Protein AF-A0A2P6RKP8-F1 (afdb_monomer_lite)

Sequence (57 aa):
MKETMRKHPVAVMLAPRLALEDCNVEGYDIRKGTRVFINTWSIGRNSSVWEAPEEFN

Structure (mmCIF, N/CA/C/O backbone):
data_AF-A0A2P6RKP8-F1
#
_entry.id   AF-A0A2P6RKP8-F1
#
loop_
_atom_site.group_PDB
_atom_site.id
_atom_site.type_symbol
_atom_site.label_atom_id
_atom_site.label_alt_id
_atom_site.label_comp_id
_atom_site.label_asym_id
_atom_site.label_entity_id
_atom_site.label_seq_id
_atom_site.pdbx_PDB_ins_code
_atom_site.Cartn_x
_atom_site.Cartn_y
_atom_site.Cartn_z
_atom_site.occupancy
_atom_site.B_iso_or_equiv
_atom_site.auth_seq_id
_atom_site.auth_comp_id
_atom_site.auth_asym_id
_atom_site.auth_atom_id
_atom_site.pdbx_PDB_model_num
ATOM 1 N N . MET A 1 1 ? 15.594 8.038 -11.561 1.00 77.69 1 MET A N 1
ATOM 2 C CA . MET A 1 1 ? 15.211 7.875 -10.136 1.00 77.69 1 MET A CA 1
ATOM 3 C C . MET A 1 1 ? 13.867 7.166 -9.939 1.00 77.69 1 MET A C 1
ATOM 5 O O . MET A 1 1 ? 13.759 6.401 -8.994 1.00 77.69 1 MET A O 1
ATOM 9 N N . LYS A 1 2 ? 12.848 7.380 -10.792 1.00 93.38 2 LYS A N 1
ATOM 10 C CA . LYS A 1 2 ? 11.526 6.731 -10.640 1.00 93.38 2 LYS A CA 1
ATOM 11 C C . LYS A 1 2 ? 11.603 5.198 -10.633 1.00 93.38 2 LYS A C 1
ATOM 13 O O . LYS A 1 2 ? 11.082 4.576 -9.715 1.00 93.38 2 LYS A O 1
ATOM 18 N N . GLU A 1 3 ? 12.327 4.620 -11.589 1.00 95.12 3 GLU A N 1
ATOM 19 C CA . GLU A 1 3 ? 12.489 3.165 -11.691 1.00 95.12 3 GLU A CA 1
ATOM 20 C C . GLU A 1 3 ? 13.212 2.563 -10.478 1.00 95.12 3 GLU A C 1
ATOM 22 O O . GLU A 1 3 ? 12.787 1.558 -9.908 1.00 95.12 3 GLU A O 1
ATOM 27 N N . THR A 1 4 ? 14.244 3.256 -9.988 1.00 95.38 4 THR A N 1
ATOM 28 C CA . THR A 1 4 ? 14.937 2.901 -8.744 1.00 95.38 4 THR A CA 1
ATOM 29 C C . THR A 1 4 ? 13.964 2.780 -7.579 1.00 95.38 4 THR A C 1
ATOM 31 O O . THR A 1 4 ? 14.042 1.814 -6.837 1.00 95.38 4 THR A O 1
ATOM 34 N N . MET A 1 5 ? 13.011 3.704 -7.442 1.00 95.06 5 MET A N 1
ATOM 35 C CA . MET A 1 5 ? 12.022 3.667 -6.361 1.00 95.06 5 MET A CA 1
ATOM 36 C C . MET A 1 5 ? 10.946 2.594 -6.557 1.00 95.06 5 MET A C 1
ATOM 38 O O . MET A 1 5 ? 10.452 2.062 -5.567 1.00 95.06 5 MET A O 1
ATOM 42 N N . ARG A 1 6 ? 10.590 2.244 -7.803 1.00 95.56 6 ARG A N 1
ATOM 43 C CA . ARG A 1 6 ? 9.686 1.115 -8.089 1.00 95.56 6 ARG A CA 1
ATOM 44 C C . ARG A 1 6 ? 10.303 -0.208 -7.622 1.00 95.56 6 ARG A C 1
ATOM 46 O O . ARG A 1 6 ? 9.625 -1.026 -7.005 1.00 95.56 6 ARG A O 1
ATOM 53 N N . LYS A 1 7 ? 11.599 -0.401 -7.889 1.00 94.44 7 LYS A N 1
ATOM 54 C CA . LYS A 1 7 ? 12.347 -1.628 -7.561 1.00 94.44 7 LYS A CA 1
ATOM 55 C C . LYS A 1 7 ? 12.852 -1.694 -6.136 1.00 94.44 7 LYS A C 1
ATOM 57 O O . LYS A 1 7 ? 12.793 -2.756 -5.515 1.00 94.44 7 LYS A O 1
ATOM 62 N N . HIS A 1 8 ? 13.351 -0.570 -5.653 1.00 93.75 8 HIS A N 1
ATOM 63 C CA . HIS A 1 8 ? 13.999 -0.392 -4.364 1.00 93.75 8 HIS A CA 1
ATOM 64 C C . HIS A 1 8 ? 13.303 0.755 -3.632 1.00 93.75 8 HIS A C 1
ATOM 66 O O . HIS A 1 8 ? 13.893 1.820 -3.426 1.00 93.75 8 HIS A O 1
ATOM 72 N N . PRO A 1 9 ? 12.018 0.578 -3.273 1.00 94.38 9 PRO A N 1
ATOM 73 C CA . PRO A 1 9 ? 11.333 1.581 -2.488 1.00 94.38 9 PRO A CA 1
ATOM 74 C C . PRO A 1 9 ? 12.052 1.725 -1.147 1.00 94.38 9 PRO A C 1
ATOM 76 O O . PRO A 1 9 ? 12.449 0.734 -0.536 1.00 94.38 9 PRO A O 1
ATOM 79 N N . VAL A 1 10 ? 12.168 2.961 -0.662 1.00 94.56 10 VAL A N 1
ATOM 80 C CA . VAL A 1 10 ? 12.747 3.249 0.664 1.00 94.56 10 VAL A CA 1
ATOM 81 C C . VAL A 1 10 ? 12.023 2.466 1.767 1.00 94.56 10 VAL A C 1
ATOM 83 O O . VAL A 1 10 ? 12.642 2.046 2.738 1.00 94.56 10 VAL A O 1
ATOM 86 N N . ALA A 1 11 ? 10.722 2.225 1.593 1.00 95.75 11 ALA A N 1
ATOM 87 C CA . ALA A 1 11 ? 9.921 1.387 2.470 1.00 95.75 11 ALA A CA 1
ATOM 88 C C . ALA A 1 11 ? 9.199 0.312 1.645 1.00 95.75 11 ALA A C 1
ATOM 90 O O . ALA A 1 11 ? 8.328 0.647 0.844 1.00 95.75 11 ALA A O 1
ATOM 91 N N . VAL A 1 12 ? 9.566 -0.960 1.851 1.00 95.25 12 VAL A N 1
ATOM 92 C CA . VAL A 1 12 ? 8.952 -2.172 1.250 1.00 95.25 12 VAL A CA 1
ATOM 93 C C . VAL A 1 12 ? 7.507 -2.363 1.732 1.00 95.25 12 VAL A C 1
ATOM 95 O O . VAL A 1 12 ? 6.630 -2.775 0.973 1.00 95.25 12 VAL A O 1
ATOM 98 N N . MET A 1 13 ? 7.259 -2.023 2.997 1.00 96.69 13 MET A N 1
ATOM 99 C CA . MET A 1 13 ? 5.932 -1.803 3.561 1.00 96.69 13 MET A CA 1
ATOM 100 C C . MET A 1 13 ? 5.879 -0.356 4.037 1.00 96.69 13 MET A C 1
ATOM 102 O O . MET A 1 13 ? 6.755 0.067 4.791 1.00 96.69 13 MET A O 1
ATOM 106 N N . LEU A 1 14 ? 4.883 0.414 3.598 1.00 95.38 14 LEU A N 1
ATOM 107 C CA . LEU A 1 14 ? 4.728 1.792 4.070 1.00 95.38 14 LEU A CA 1
ATOM 108 C C . LEU A 1 14 ? 4.457 1.841 5.577 1.00 95.38 14 LEU A C 1
ATOM 110 O O . LEU A 1 14 ? 4.107 0.836 6.202 1.00 95.38 14 LEU A O 1
ATOM 114 N N . ALA A 1 15 ? 4.574 3.044 6.143 1.00 96.38 15 ALA A N 1
ATOM 115 C CA . ALA A 1 15 ? 4.179 3.300 7.520 1.00 96.38 15 ALA A CA 1
ATOM 116 C C . ALA A 1 15 ? 2.759 2.752 7.783 1.00 96.38 15 ALA A C 1
ATOM 118 O O . ALA A 1 15 ? 1.871 2.959 6.943 1.00 96.38 15 ALA A O 1
ATOM 119 N N . PRO A 1 16 ? 2.535 2.065 8.921 1.00 96.50 16 PRO A N 1
ATOM 120 C CA . PRO A 1 16 ? 1.234 1.501 9.244 1.00 96.50 16 PRO A CA 1
ATOM 121 C C . PRO A 1 16 ? 0.143 2.567 9.193 1.00 96.50 16 PRO A C 1
ATOM 123 O O . PRO A 1 16 ? 0.301 3.674 9.710 1.00 96.50 16 PRO A O 1
ATOM 126 N N . ARG A 1 17 ? -0.979 2.217 8.575 1.00 96.75 17 ARG A N 1
ATOM 127 C CA . ARG A 1 17 ? -2.180 3.049 8.505 1.00 96.75 17 ARG A CA 1
ATOM 128 C C . ARG A 1 17 ? -3.223 2.489 9.464 1.00 96.75 17 ARG A C 1
ATOM 130 O O . ARG A 1 17 ? -3.172 1.316 9.827 1.00 96.75 17 ARG A O 1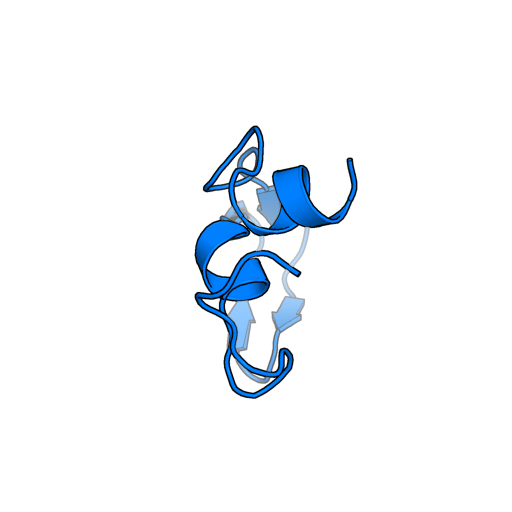
ATOM 137 N N . LEU A 1 18 ? -4.173 3.323 9.864 1.00 97.88 18 LEU A N 1
ATOM 138 C CA . LEU A 1 18 ? -5.294 2.928 10.710 1.00 97.88 18 LEU A CA 1
ATOM 139 C C . LEU A 1 18 ? -6.598 3.289 10.002 1.00 97.88 18 LEU A C 1
ATOM 141 O O . LEU A 1 18 ? -6.731 4.412 9.514 1.00 97.88 18 LEU A O 1
ATOM 145 N N . ALA A 1 19 ? -7.549 2.360 9.959 1.00 98.31 19 ALA A N 1
ATOM 146 C CA . ALA A 1 19 ? -8.909 2.654 9.525 1.00 98.31 19 ALA A CA 1
ATOM 147 C C . ALA A 1 19 ? -9.572 3.596 10.546 1.00 98.31 19 ALA A C 1
ATOM 149 O O . ALA A 1 19 ? -9.720 3.241 11.718 1.00 98.31 19 ALA A O 1
ATOM 150 N N . LEU A 1 20 ? -9.923 4.812 10.124 1.00 98.12 20 LEU A N 1
ATOM 151 C CA . LEU A 1 20 ? -10.517 5.828 11.007 1.00 98.12 20 LEU A CA 1
ATOM 152 C C . LEU A 1 20 ? -12.012 5.583 11.263 1.00 98.12 20 LEU A C 1
ATOM 154 O O . LEU A 1 20 ? -12.544 6.000 12.295 1.00 98.12 20 LEU A O 1
ATOM 158 N N . GLU A 1 21 ? -12.650 4.857 10.355 1.00 98.38 21 GLU A N 1
ATOM 159 C CA . GLU A 1 21 ? -14.050 4.452 10.365 1.00 98.38 21 GLU A CA 1
ATOM 160 C C . GLU A 1 21 ? -14.192 3.066 9.726 1.00 98.38 21 GLU A C 1
ATOM 162 O O . GLU A 1 21 ? -13.224 2.541 9.166 1.00 98.38 21 GLU A O 1
ATOM 167 N N . ASP A 1 22 ? -15.377 2.472 9.855 1.00 98.56 22 ASP A N 1
ATOM 168 C CA . ASP A 1 22 ? -15.716 1.251 9.128 1.00 98.56 22 ASP A CA 1
ATOM 169 C C . ASP A 1 22 ? -15.786 1.579 7.630 1.00 98.56 22 ASP A C 1
ATOM 171 O O . ASP A 1 22 ? -16.456 2.532 7.232 1.00 98.56 22 ASP A O 1
ATOM 175 N N . CYS A 1 23 ? -15.088 0.814 6.794 1.00 97.50 23 CYS A N 1
ATOM 176 C CA . CYS A 1 23 ? -15.064 1.029 5.351 1.00 97.50 23 CYS A CA 1
ATOM 177 C C . CYS A 1 23 ? -15.032 -0.291 4.578 1.00 97.50 23 CYS A C 1
ATOM 179 O O . CYS A 1 23 ? -14.738 -1.345 5.136 1.00 97.50 23 CYS A O 1
ATOM 181 N N . ASN A 1 24 ? -15.324 -0.227 3.279 1.00 97.94 24 ASN A N 1
ATOM 182 C CA . ASN A 1 24 ? -15.220 -1.370 2.380 1.00 97.94 24 ASN A CA 1
ATOM 183 C C . ASN A 1 24 ? -14.056 -1.164 1.400 1.00 97.94 24 ASN A C 1
ATOM 185 O O . ASN A 1 24 ? -13.904 -0.079 0.835 1.00 97.94 24 ASN A O 1
ATOM 189 N N . VAL A 1 25 ? -13.231 -2.192 1.208 1.00 96.69 25 VAL A N 1
ATOM 190 C CA . VAL A 1 25 ? -12.116 -2.193 0.251 1.00 96.69 25 VAL A CA 1
ATOM 191 C C . VAL A 1 25 ? -12.222 -3.454 -0.592 1.00 96.69 25 VAL A C 1
ATOM 193 O O . VAL A 1 25 ? -12.104 -4.544 -0.048 1.00 96.69 25 V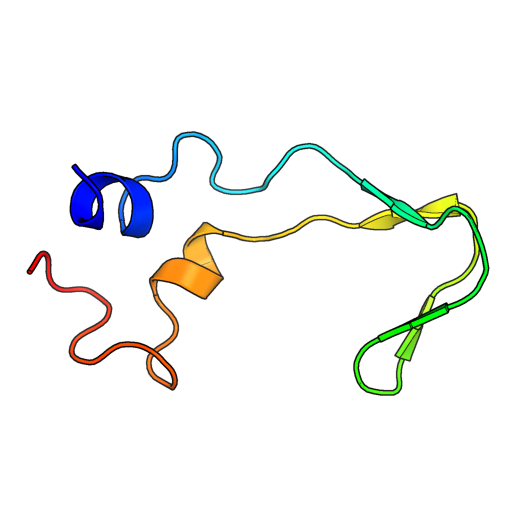AL A O 1
ATOM 196 N N . GLU A 1 26 ? -12.435 -3.323 -1.904 1.00 95.50 26 GLU A N 1
ATOM 197 C CA . GLU A 1 26 ? -12.569 -4.463 -2.834 1.00 95.50 26 GLU A CA 1
ATOM 198 C C . GLU A 1 26 ? -13.599 -5.520 -2.375 1.00 95.50 26 GLU A C 1
ATOM 200 O O . GLU A 1 26 ? -13.395 -6.723 -2.528 1.00 95.50 26 GLU A O 1
ATOM 205 N N . GLY A 1 27 ? -14.704 -5.081 -1.764 1.00 97.31 27 GLY A N 1
ATOM 206 C CA . GLY A 1 27 ? -15.749 -5.965 -1.243 1.00 97.31 27 GLY A CA 1
ATOM 207 C C . GLY A 1 27 ? -15.504 -6.481 0.177 1.00 9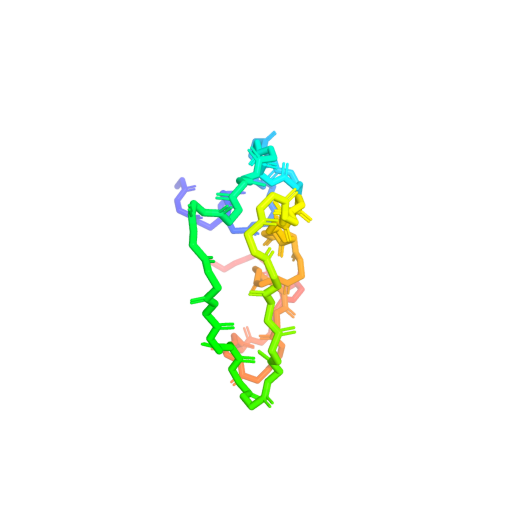7.31 27 GLY A C 1
ATOM 208 O O . GLY A 1 27 ? -16.397 -7.111 0.737 1.00 97.31 27 GLY A O 1
ATOM 209 N N . TYR A 1 28 ? -14.359 -6.181 0.796 1.00 97.56 28 TYR A N 1
ATOM 210 C CA . TYR A 1 28 ? -14.049 -6.571 2.173 1.00 97.56 28 TYR A CA 1
ATOM 211 C C . TYR A 1 28 ? -14.399 -5.474 3.175 1.00 97.56 28 TYR A C 1
ATOM 213 O O . TYR A 1 28 ? -13.953 -4.335 3.032 1.00 97.56 28 TYR A O 1
ATOM 221 N N . ASP A 1 29 ? -15.112 -5.842 4.239 1.00 98.12 29 ASP A N 1
ATOM 222 C CA . ASP A 1 29 ? -15.439 -4.928 5.332 1.00 98.12 29 ASP A CA 1
ATOM 223 C C . ASP A 1 29 ? -14.272 -4.803 6.318 1.00 98.12 29 ASP A C 1
ATOM 225 O O . ASP A 1 29 ? -13.873 -5.756 6.995 1.00 98.12 29 ASP A O 1
ATOM 229 N N . ILE A 1 30 ? -13.734 -3.593 6.418 1.00 98.19 30 ILE A N 1
ATOM 230 C CA . ILE A 1 30 ? -12.628 -3.226 7.293 1.00 98.19 30 ILE A CA 1
ATOM 231 C C . ILE A 1 30 ? -13.188 -2.401 8.446 1.00 98.19 30 ILE A C 1
ATOM 233 O O . ILE A 1 30 ? -13.705 -1.304 8.252 1.00 98.19 30 ILE A O 1
ATOM 237 N N . ARG A 1 31 ? -13.067 -2.912 9.674 1.00 98.50 31 ARG A N 1
ATOM 238 C CA . ARG A 1 31 ? -13.566 -2.211 10.865 1.00 98.50 31 ARG A CA 1
ATOM 239 C C . ARG A 1 31 ? -12.636 -1.077 11.279 1.00 98.50 31 ARG A C 1
ATOM 241 O O . ARG A 1 31 ? -11.408 -1.207 11.187 1.00 98.50 31 ARG A O 1
ATOM 248 N N . LYS A 1 32 ? -13.206 -0.016 11.843 1.00 98.50 32 LYS A N 1
ATOM 249 C CA . LYS A 1 32 ? -12.494 1.066 12.521 1.00 98.50 32 LYS A CA 1
ATOM 250 C C . LYS A 1 32 ? -11.454 0.508 13.491 1.00 98.50 32 LYS A C 1
ATOM 252 O O . LYS A 1 32 ? -11.715 -0.413 14.261 1.00 98.50 32 LYS A O 1
ATOM 257 N N . GLY A 1 33 ? -10.263 1.097 13.468 1.00 98.12 33 GLY A N 1
ATOM 258 C CA . GLY A 1 33 ? -9.127 0.667 14.281 1.00 98.12 33 GLY A CA 1
ATOM 259 C C . GLY A 1 33 ? -8.314 -0.480 13.675 1.00 98.12 33 GLY A C 1
ATOM 260 O O . GLY A 1 33 ? -7.290 -0.858 14.245 1.00 98.12 33 GLY A O 1
ATOM 261 N N . THR A 1 34 ? -8.700 -1.019 12.514 1.00 98.44 34 THR A N 1
ATOM 262 C CA . THR A 1 34 ? -7.877 -2.008 11.806 1.00 98.44 34 THR A CA 1
ATOM 263 C C . THR A 1 34 ? -6.577 -1.359 11.335 1.00 98.44 34 THR A C 1
ATOM 265 O O . THR A 1 34 ? -6.591 -0.306 10.691 1.00 98.44 34 THR A O 1
ATOM 268 N N . ARG A 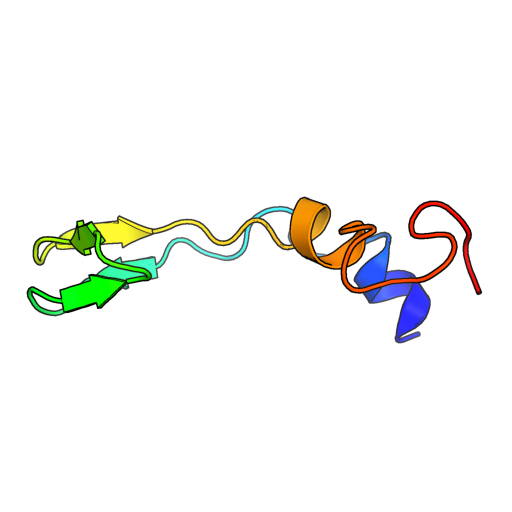1 35 ? -5.438 -1.988 11.652 1.00 97.94 35 ARG A N 1
ATOM 269 C CA . ARG A 1 35 ? -4.131 -1.588 11.117 1.00 97.94 35 ARG A CA 1
ATOM 270 C C . ARG A 1 35 ? -3.975 -2.129 9.704 1.00 97.94 35 ARG A C 1
ATOM 272 O O . ARG A 1 35 ? -4.112 -3.328 9.485 1.00 97.94 35 ARG A O 1
ATOM 279 N N . VAL A 1 36 ? -3.649 -1.245 8.774 1.00 96.56 36 VAL A N 1
ATOM 280 C CA . VAL A 1 36 ? -3.491 -1.550 7.354 1.00 96.56 36 VAL A CA 1
ATOM 281 C C . VAL A 1 36 ? -2.041 -1.320 6.962 1.00 96.56 36 VAL A C 1
ATOM 283 O O . VAL A 1 36 ? -1.462 -0.269 7.243 1.00 96.56 36 VAL A O 1
ATOM 286 N N . PHE A 1 37 ? -1.461 -2.304 6.287 1.00 96.62 37 PHE A N 1
ATOM 287 C CA . PHE A 1 37 ? -0.123 -2.211 5.728 1.00 96.62 37 PHE A CA 1
ATOM 288 C C . PHE A 1 37 ? -0.196 -2.221 4.208 1.00 96.62 37 PHE A C 1
ATOM 290 O O . PHE A 1 37 ? -0.903 -3.035 3.621 1.00 96.62 37 PHE A O 1
ATOM 297 N N . ILE A 1 38 ? 0.564 -1.333 3.571 1.00 96.75 38 ILE A N 1
ATOM 298 C CA . ILE A 1 38 ? 0.626 -1.234 2.112 1.00 96.75 38 ILE A CA 1
ATOM 299 C C . ILE A 1 38 ? 1.958 -1.824 1.660 1.00 96.75 38 ILE A C 1
ATOM 301 O O . ILE A 1 38 ? 3.014 -1.287 1.995 1.00 96.75 38 ILE A O 1
ATOM 305 N N . ASN A 1 39 ? 1.898 -2.923 0.909 1.00 96.94 39 ASN A N 1
ATOM 306 C CA . ASN A 1 39 ? 3.065 -3.612 0.366 1.00 96.94 39 ASN A CA 1
ATOM 307 C C . ASN A 1 39 ? 3.460 -3.006 -0.991 1.00 96.94 39 ASN A C 1
ATOM 309 O O . ASN A 1 39 ? 3.013 -3.442 -2.053 1.00 96.94 39 ASN A O 1
ATOM 313 N N . THR A 1 40 ? 4.295 -1.974 -0.952 1.00 96.50 40 THR A N 1
ATOM 314 C CA . THR A 1 40 ? 4.802 -1.276 -2.145 1.00 96.50 40 THR A CA 1
ATOM 315 C C . THR A 1 40 ? 5.728 -2.148 -2.980 1.00 96.50 40 THR A C 1
ATOM 317 O O . THR A 1 40 ? 5.778 -1.977 -4.195 1.00 96.50 40 THR A O 1
ATOM 320 N N . TRP A 1 41 ? 6.422 -3.107 -2.363 1.00 96.00 41 TRP A N 1
ATOM 321 C CA . TRP A 1 41 ? 7.292 -4.039 -3.076 1.00 96.00 41 TRP A CA 1
ATOM 322 C C . TRP A 1 41 ? 6.528 -4.905 -4.072 1.00 96.00 41 TRP A C 1
ATOM 324 O O . TRP A 1 41 ? 6.929 -4.997 -5.233 1.00 96.00 41 TRP A O 1
ATOM 334 N N . SER A 1 42 ? 5.413 -5.496 -3.636 1.00 96.50 42 SER A N 1
ATOM 335 C CA . SER A 1 42 ? 4.548 -6.293 -4.506 1.00 96.50 42 SER A CA 1
ATOM 336 C C . SER A 1 42 ? 3.857 -5.431 -5.562 1.00 96.50 42 SER A C 1
ATOM 338 O O . SER A 1 42 ? 3.789 -5.836 -6.717 1.00 96.50 42 SER A O 1
ATOM 340 N N . ILE A 1 43 ? 3.410 -4.219 -5.211 1.00 96.25 43 ILE A N 1
ATOM 341 C CA . ILE A 1 43 ? 2.797 -3.282 -6.173 1.00 96.25 43 ILE A CA 1
ATOM 342 C C . ILE A 1 43 ? 3.783 -2.919 -7.292 1.00 96.25 43 ILE A C 1
ATOM 344 O O . ILE A 1 43 ? 3.421 -2.927 -8.468 1.00 96.25 43 ILE A O 1
ATOM 348 N N . GLY A 1 44 ? 5.041 -2.641 -6.941 1.00 95.81 44 GLY A N 1
ATOM 349 C CA . GLY A 1 44 ? 6.090 -2.319 -7.906 1.00 95.81 44 GLY A CA 1
ATOM 350 C C . GLY A 1 44 ? 6.474 -3.481 -8.823 1.00 95.81 44 GLY A C 1
ATOM 351 O O . GLY A 1 44 ? 7.139 -3.236 -9.821 1.00 95.81 44 GLY A O 1
ATOM 352 N N . ARG A 1 45 ? 6.063 -4.718 -8.517 1.00 96.31 45 ARG A N 1
ATOM 353 C CA . ARG A 1 45 ? 6.387 -5.949 -9.266 1.00 96.31 45 ARG A CA 1
ATOM 354 C C . ARG A 1 45 ? 5.165 -6.669 -9.829 1.00 96.31 45 ARG A C 1
ATOM 356 O O . ARG A 1 45 ? 5.271 -7.791 -10.314 1.00 96.31 45 ARG A O 1
ATOM 363 N N . ASN A 1 46 ? 3.993 -6.049 -9.763 1.00 97.19 46 ASN A N 1
ATOM 364 C CA . ASN A 1 46 ? 2.784 -6.690 -10.245 1.00 97.19 46 ASN A CA 1
ATOM 365 C C . ASN A 1 46 ? 2.811 -6.823 -11.780 1.00 97.19 46 ASN A C 1
ATOM 367 O O . ASN A 1 46 ? 2.749 -5.817 -12.488 1.00 97.19 46 ASN A O 1
ATOM 371 N N . SER A 1 47 ? 2.858 -8.059 -12.283 1.00 96.94 47 SER A N 1
ATOM 372 C CA . SER A 1 47 ? 2.874 -8.383 -13.716 1.00 96.94 47 SER A CA 1
ATOM 373 C C . SER A 1 47 ? 1.583 -8.024 -14.448 1.00 96.94 47 SER A C 1
ATOM 375 O O . SER A 1 47 ? 1.595 -7.904 -15.668 1.00 96.94 47 SER A O 1
ATOM 377 N N . SER A 1 48 ? 0.472 -7.820 -13.734 1.00 97.38 48 SER A N 1
ATOM 378 C CA . SER A 1 48 ? -0.772 -7.345 -14.348 1.00 97.38 48 SER A CA 1
ATOM 379 C C . SER A 1 48 ? -0.749 -5.845 -14.657 1.00 97.38 48 SER A C 1
ATOM 381 O O . SER A 1 48 ? -1.649 -5.356 -15.332 1.00 97.38 48 SER A O 1
ATOM 383 N N . VAL A 1 49 ? 0.225 -5.105 -14.115 1.00 96.38 49 VAL A N 1
ATOM 384 C CA . VAL A 1 49 ? 0.337 -3.642 -14.249 1.00 96.38 49 VAL A CA 1
ATOM 385 C C . VAL A 1 49 ? 1.625 -3.239 -14.968 1.00 96.38 49 VAL A C 1
ATOM 387 O O . VAL A 1 49 ? 1.620 -2.266 -15.716 1.00 96.38 49 VAL A O 1
ATOM 390 N N . TRP A 1 50 ? 2.720 -3.973 -14.757 1.00 95.31 50 TRP A N 1
ATOM 391 C CA . TRP A 1 50 ? 4.035 -3.670 -15.318 1.00 95.31 50 TRP A CA 1
ATOM 392 C C . TRP A 1 50 ? 4.484 -4.758 -16.292 1.00 95.31 50 TRP A C 1
ATOM 394 O O . TRP A 1 50 ? 4.490 -5.940 -15.947 1.00 95.31 50 TRP A O 1
ATOM 404 N N . GLU A 1 51 ? 4.924 -4.349 -17.480 1.00 95.62 51 GLU A N 1
ATOM 405 C CA . GLU A 1 51 ? 5.644 -5.221 -18.409 1.00 95.62 51 GLU A CA 1
ATOM 406 C C . GLU A 1 51 ? 7.045 -5.523 -17.861 1.00 95.62 51 GLU A C 1
ATOM 408 O O . GLU A 1 51 ? 7.692 -4.637 -17.300 1.00 95.62 51 GLU A O 1
ATOM 413 N N . ALA A 1 52 ? 7.488 -6.780 -17.983 1.00 95.88 52 ALA A N 1
ATOM 414 C CA . ALA A 1 52 ? 8.761 -7.266 -17.441 1.00 95.88 52 ALA A CA 1
ATOM 415 C C . ALA A 1 52 ? 9.034 -6.746 -16.005 1.00 95.88 52 ALA A C 1
ATOM 417 O O . ALA A 1 52 ? 10.043 -6.088 -15.741 1.00 95.88 52 ALA A O 1
ATOM 418 N N . PRO A 1 53 ? 8.139 -7.019 -15.033 1.00 95.56 53 PRO A N 1
ATOM 419 C CA . PRO A 1 53 ? 8.120 -6.345 -13.733 1.00 95.56 53 PRO A CA 1
ATOM 420 C C . PRO A 1 53 ? 9.378 -6.560 -12.896 1.00 95.56 53 PRO A C 1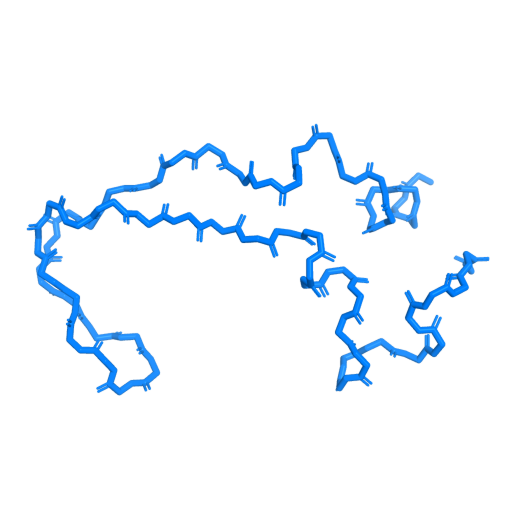
ATOM 422 O O . PRO A 1 53 ? 9.579 -5.793 -11.953 1.00 95.56 53 PRO A O 1
ATOM 425 N N . GLU A 1 54 ? 10.212 -7.549 -13.234 1.00 95.44 54 GLU A N 1
ATOM 426 C CA . GLU A 1 54 ? 11.490 -7.880 -12.593 1.00 95.44 54 GLU A CA 1
ATOM 427 C C . GLU A 1 54 ? 12.717 -7.239 -13.267 1.00 95.44 54 GLU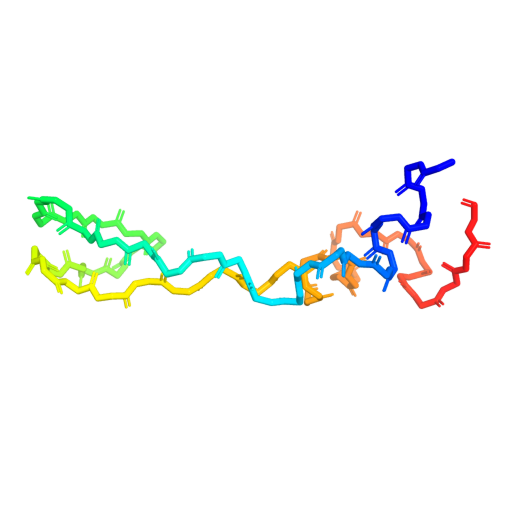 A C 1
ATOM 429 O O . GLU A 1 54 ? 13.730 -7.050 -12.596 1.00 95.44 54 GLU A O 1
ATOM 434 N N . GLU A 1 55 ? 12.580 -6.675 -14.467 1.00 96.12 55 GLU A N 1
ATOM 435 C CA . GLU A 1 55 ? 13.643 -5.929 -15.160 1.00 96.12 55 GLU A CA 1
ATOM 436 C C . GLU A 1 55 ? 13.701 -4.457 -14.732 1.00 96.12 55 GLU A C 1
ATOM 438 O O . GLU A 1 55 ? 12.684 -3.894 -14.319 1.00 96.12 55 GLU A O 1
ATOM 443 N N . PHE A 1 56 ? 14.898 -3.862 -14.761 1.00 94.25 56 PHE A N 1
ATOM 444 C CA . PHE A 1 56 ? 15.121 -2.436 -14.499 1.00 94.25 56 PHE A CA 1
ATOM 445 C C . PHE A 1 56 ? 15.170 -1.692 -15.835 1.00 94.25 56 PHE A C 1
ATOM 447 O O . PHE A 1 56 ? 16.135 -1.868 -16.580 1.00 94.25 56 PHE A O 1
ATOM 454 N N . ASN A 1 57 ? 14.150 -0.870 -16.096 1.00 86.69 57 ASN A N 1
ATOM 455 C CA . ASN A 1 57 ? 13.913 -0.214 -17.388 1.00 86.69 57 ASN A CA 1
ATOM 456 C C . ASN A 1 57 ? 13.946 1.319 -17.300 1.00 86.69 57 ASN A C 1
ATOM 458 O O . ASN A 1 57 ? 13.372 1.892 -16.342 1.00 86.69 57 ASN A O 1
#

Secondary structure (DSSP, 8-state):
-HHHHHHS-S-SBPSPEE-SS-EEETTEEE-TT-EE--BHHHHTT-TTTSSSTTS--

InterPro domains:
  IPR001128 Cytochrome P450 [PF00067] (2-57)
  IPR036396 Cytochrome P450 superfamily [G3DSA:1.10.630.10] (1-57)
  IPR036396 Cytochrome P450 superfamily [SSF48264] (1-57)

pLDDT: mean 95.98, std 3.05, range [77.69, 98.56]

Radius of gyration: 14.31 Å; chains: 1; bounding box: 31×16×33 Å

Organism: Rosa chinensis (NCBI:txid74649)

Foldseek 3Di:
DVLCCLQPPPDQKDDKDFACAFDDDPNDTDHGGDIDIDRSNCVSQPVVVDDVSVDRD